Protein AF-A0A1A8DCH4-F1 (afdb_monomer_lite)

pLDDT: mean 85.59, std 8.82, range [60.84, 97.31]

Foldseek 3Di:
DDPVLVVVLVVQPVPDPDRDDCVVSVVVCVPPPCPVLVVLVVCLVVVVVVVVCCCVPPVVVVVVQVVVCVDVVVVNPHPNVVSCVSVD

Organism: Nothobranchius kadleci (NCBI:txid1051664)

Secondary structure (DSSP, 8-state):
--HHHHHHHHHHHTT-SS----HHHHHHHHHHS-HHHHHHHHTHHHHHHHHHHHHHH-HHHHHHHHHHHTSGGGTT--HHHHHHGGG-

InterPro domains:
  IPR000219 Dbl homology domain [PF00621] (3-88)
  IPR000219 Dbl homology domain [PS50010] (1-88)
  IPR035899 Dbl homology (DH) domain superfamily [G3DSA:1.20.900.10] (1-88)
  IPR035899 Dbl homology (DH) domain superfamily [SSF48065] (2-88)
  IPR047271 Ephexin-like [PTHR12845] (1-88)

Radius of gyration: 18.18 Å; chains: 1; bounding box: 43×28×39 Å

Structure (mmCIF, N/CA/C/O backbone):
data_AF-A0A1A8DCH4-F1
#
_entry.id   AF-A0A1A8DCH4-F1
#
loop_
_atom_site.group_PDB
_atom_site.id
_atom_site.type_symbol
_atom_site.label_atom_id
_atom_site.label_alt_id
_atom_site.label_comp_id
_atom_site.label_asym_id
_atom_site.label_entity_id
_atom_site.label_seq_id
_atom_site.pdbx_PDB_ins_code
_atom_site.Cartn_x
_atom_site.Cartn_y
_atom_site.Cartn_z
_atom_site.occupancy
_atom_site.B_iso_or_equiv
_atom_site.auth_seq_id
_atom_site.auth_comp_id
_atom_site.auth_asym_id
_atom_site.auth_atom_id
_atom_site.pdbx_PDB_model_num
ATOM 1 N N . VAL A 1 1 ? 4.620 -2.417 -4.178 1.00 60.84 1 VAL A N 1
ATOM 2 C CA . VAL A 1 1 ? 5.290 -2.326 -5.496 1.00 60.84 1 VAL A CA 1
ATOM 3 C C . VAL A 1 1 ? 4.302 -2.761 -6.571 1.00 60.84 1 VAL A C 1
ATOM 5 O O . VAL A 1 1 ? 3.561 -3.703 -6.325 1.00 60.84 1 VAL A O 1
ATOM 8 N N . SER A 1 2 ? 4.216 -2.048 -7.697 1.00 75.31 2 SER A N 1
ATOM 9 C CA . SER A 1 2 ? 3.274 -2.371 -8.782 1.00 75.31 2 SER A CA 1
ATOM 10 C C . SER A 1 2 ? 3.587 -3.746 -9.388 1.00 75.31 2 SER A C 1
ATOM 12 O O . SER A 1 2 ? 4.730 -3.992 -9.757 1.00 75.31 2 SER A O 1
ATOM 14 N N . GLU A 1 3 ? 2.584 -4.619 -9.529 1.00 80.81 3 GLU A N 1
ATOM 15 C CA . GLU A 1 3 ? 2.724 -5.940 -10.173 1.00 80.81 3 GLU A CA 1
ATOM 16 C C . GLU A 1 3 ? 3.308 -5.821 -11.586 1.00 80.81 3 GLU A C 1
ATOM 18 O O . GLU A 1 3 ? 4.198 -6.572 -11.968 1.00 80.81 3 GLU A O 1
ATOM 23 N N . ARG A 1 4 ? 2.875 -4.796 -12.328 1.00 81.69 4 ARG A N 1
ATOM 24 C CA . ARG A 1 4 ? 3.386 -4.496 -13.666 1.00 81.69 4 ARG A CA 1
ATOM 25 C C . ARG A 1 4 ? 4.877 -4.154 -13.660 1.00 81.69 4 ARG A C 1
ATOM 27 O O . ARG A 1 4 ? 5.600 -4.636 -14.517 1.00 81.69 4 ARG A O 1
ATOM 34 N N . PHE A 1 5 ? 5.336 -3.396 -12.663 1.00 82.31 5 PHE A N 1
ATOM 35 C CA . PHE A 1 5 ? 6.757 -3.065 -12.525 1.00 82.31 5 PHE A CA 1
ATOM 36 C C . PHE A 1 5 ? 7.598 -4.310 -12.249 1.00 82.31 5 PHE A C 1
ATOM 38 O O . P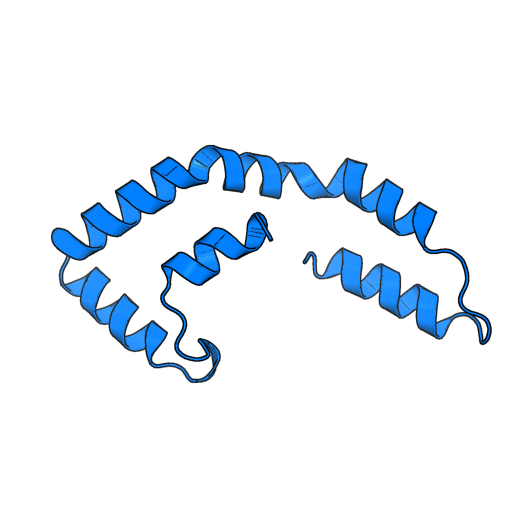HE A 1 5 ? 8.649 -4.489 -12.852 1.00 82.31 5 PHE A O 1
ATOM 45 N N . LEU A 1 6 ? 7.124 -5.180 -11.350 1.00 83.81 6 LEU A N 1
ATOM 46 C CA . LEU A 1 6 ? 7.812 -6.432 -11.029 1.00 83.81 6 LEU A CA 1
ATOM 47 C C . LEU A 1 6 ? 7.883 -7.355 -12.244 1.00 83.81 6 LEU A C 1
ATOM 49 O O . LEU A 1 6 ? 8.936 -7.928 -12.502 1.00 83.81 6 LEU A O 1
ATOM 53 N N . LYS A 1 7 ? 6.801 -7.433 -13.021 1.00 85.56 7 LYS A N 1
ATOM 54 C CA . LYS A 1 7 ? 6.766 -8.210 -14.257 1.00 85.56 7 LYS A CA 1
ATOM 55 C C . LYS A 1 7 ? 7.737 -7.674 -15.311 1.00 85.56 7 LYS A C 1
ATOM 57 O O . LYS A 1 7 ? 8.499 -8.452 -15.870 1.00 85.56 7 LYS A O 1
ATOM 62 N N . ASP A 1 8 ? 7.753 -6.360 -15.542 1.00 85.25 8 ASP A N 1
ATOM 63 C CA . ASP A 1 8 ? 8.666 -5.739 -16.513 1.00 85.25 8 ASP A CA 1
ATOM 64 C C . ASP A 1 8 ? 10.142 -5.957 -16.113 1.00 85.25 8 ASP A C 1
ATOM 66 O O . ASP A 1 8 ? 11.002 -6.154 -16.976 1.00 85.25 8 ASP A O 1
ATOM 70 N N . LEU A 1 9 ? 10.440 -5.977 -14.806 1.00 84.75 9 LEU A N 1
ATOM 71 C CA . LEU A 1 9 ? 11.757 -6.351 -14.287 1.00 84.75 9 LEU A CA 1
ATOM 72 C C . LEU A 1 9 ? 12.061 -7.841 -14.497 1.00 84.75 9 LEU A C 1
ATOM 74 O O . LEU A 1 9 ? 13.132 -8.158 -15.008 1.00 84.75 9 LEU A O 1
ATOM 78 N N . GLU A 1 10 ? 11.152 -8.752 -14.140 1.00 84.94 10 GLU A N 1
ATOM 79 C CA . GLU A 1 10 ? 11.335 -10.197 -14.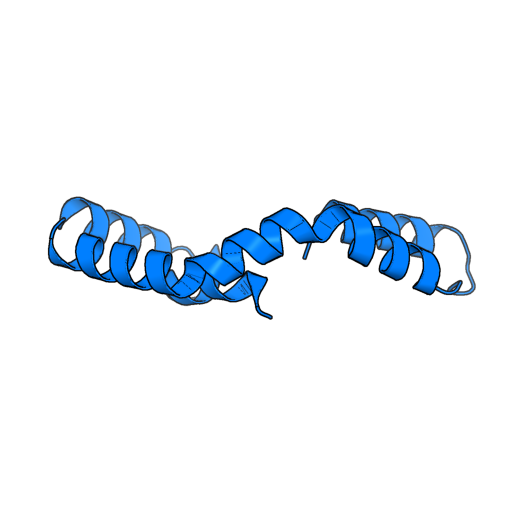347 1.00 84.94 10 GLU A CA 1
ATOM 80 C C . GLU A 1 10 ? 11.583 -10.532 -15.822 1.00 84.94 10 GLU A C 1
ATOM 82 O O . GLU A 1 10 ? 12.577 -11.185 -16.144 1.00 84.94 10 GLU A O 1
ATOM 87 N N . ASP A 1 11 ? 10.752 -10.016 -16.730 1.00 85.81 11 ASP A N 1
ATOM 88 C CA . ASP A 1 11 ? 10.880 -10.241 -18.174 1.00 85.81 11 ASP A CA 1
ATOM 89 C C . ASP A 1 11 ? 12.252 -9.776 -18.700 1.00 85.81 11 ASP A C 1
ATOM 91 O O . ASP A 1 11 ? 12.827 -10.393 -19.601 1.00 85.81 11 ASP A O 1
ATOM 95 N N . ARG A 1 12 ? 12.817 -8.708 -18.118 1.00 82.06 12 ARG A N 1
ATOM 96 C CA . ARG A 1 12 ? 14.152 -8.205 -18.464 1.00 82.06 12 ARG A CA 1
ATOM 97 C C . ARG A 1 12 ? 15.273 -9.088 -17.922 1.00 82.06 12 ARG A C 1
ATOM 99 O O . ARG A 1 12 ? 16.260 -9.295 -18.628 1.00 82.06 12 ARG A O 1
ATOM 106 N N . ILE A 1 13 ? 15.114 -9.618 -16.712 1.00 78.62 13 ILE A N 1
ATOM 107 C CA . ILE A 1 13 ? 16.078 -10.521 -16.067 1.00 78.62 13 ILE A CA 1
ATOM 108 C C . ILE A 1 13 ? 16.205 -11.832 -16.845 1.00 78.62 13 ILE A C 1
ATOM 110 O O . ILE A 1 13 ? 17.309 -12.340 -17.015 1.00 78.62 13 ILE A O 1
ATOM 114 N N . PHE A 1 14 ? 15.096 -12.373 -17.350 1.00 77.88 14 PHE A N 1
ATOM 115 C CA . PHE A 1 14 ? 15.099 -13.650 -18.071 1.00 77.88 14 PHE A CA 1
ATOM 116 C C . PHE A 1 14 ? 15.525 -13.545 -19.543 1.00 77.88 14 PHE A C 1
ATOM 118 O O . PHE A 1 14 ? 15.648 -14.571 -20.214 1.00 77.88 14 PHE A O 1
ATOM 125 N N . LYS A 1 15 ? 15.751 -12.332 -20.062 1.00 78.06 15 LYS A N 1
ATOM 126 C CA . LYS A 1 15 ? 16.055 -12.105 -21.480 1.00 78.06 15 LYS A CA 1
ATOM 127 C C . LYS A 1 15 ? 17.521 -12.343 -21.843 1.00 78.06 15 LYS A C 1
ATOM 129 O O . LYS A 1 15 ? 17.783 -12.861 -22.924 1.00 78.06 15 LYS A O 1
ATOM 134 N N . ASP A 1 16 ? 18.455 -11.983 -20.965 1.00 69.38 16 ASP A N 1
ATOM 135 C CA . ASP A 1 16 ? 19.895 -12.046 -21.234 1.00 69.38 16 ASP A CA 1
ATOM 136 C C . ASP A 1 16 ? 20.669 -12.613 -20.033 1.00 69.38 16 ASP A C 1
ATOM 138 O O . ASP A 1 16 ? 20.358 -12.334 -18.880 1.00 69.38 16 ASP A O 1
ATOM 142 N N . ILE A 1 17 ? 21.724 -13.393 -20.307 1.00 65.81 17 ILE A N 1
ATOM 143 C CA . ILE A 1 17 ? 22.615 -13.979 -19.279 1.00 65.81 17 ILE A CA 1
ATOM 144 C C . ILE A 1 17 ? 23.365 -12.882 -18.500 1.00 65.81 17 ILE A C 1
ATOM 146 O O . ILE A 1 17 ? 23.726 -13.063 -17.338 1.00 65.81 17 ILE A O 1
ATOM 150 N N . VAL A 1 18 ? 23.608 -11.741 -19.150 1.00 71.81 18 VAL A N 1
ATOM 151 C CA . VAL A 1 18 ? 24.212 -10.553 -18.546 1.00 71.81 18 VAL A CA 1
ATOM 152 C C . VAL A 1 18 ? 23.096 -9.577 -18.230 1.00 71.81 18 VAL A C 1
ATOM 154 O O . VAL A 1 18 ? 22.397 -9.154 -19.142 1.00 71.81 18 VAL A O 1
ATOM 157 N N . PHE A 1 19 ? 22.969 -9.209 -16.957 1.00 66.25 19 PHE A N 1
ATOM 158 C CA . PHE A 1 19 ? 21.944 -8.297 -16.457 1.00 66.25 19 PHE A CA 1
ATOM 159 C C . PHE A 1 19 ? 22.027 -6.941 -17.188 1.00 66.25 19 PHE A C 1
ATOM 161 O O . PHE A 1 19 ? 22.976 -6.186 -16.949 1.00 66.25 19 PHE A O 1
ATOM 168 N N . PRO A 1 20 ? 21.095 -6.619 -18.106 1.00 68.12 20 PRO A N 1
ATOM 169 C CA . PRO A 1 20 ? 21.098 -5.328 -18.774 1.00 68.12 20 PRO A CA 1
ATOM 170 C C . PRO A 1 20 ? 20.559 -4.252 -17.819 1.00 68.12 20 PRO A C 1
ATOM 172 O O . PRO A 1 20 ? 19.818 -4.555 -16.885 1.00 68.12 20 PRO A O 1
ATOM 175 N N . ASP A 1 21 ? 20.940 -2.993 -18.044 1.00 77.88 21 ASP A N 1
ATOM 176 C CA . ASP A 1 21 ? 20.460 -1.861 -17.241 1.00 77.88 21 ASP A CA 1
ATOM 177 C C . ASP A 1 21 ? 18.916 -1.810 -17.196 1.00 77.88 21 ASP A C 1
ATOM 179 O O . ASP A 1 21 ? 18.243 -2.135 -18.178 1.00 77.88 21 ASP A O 1
ATOM 183 N N . ILE A 1 22 ? 18.375 -1.407 -16.043 1.00 83.25 22 ILE A N 1
ATOM 184 C CA . ILE A 1 22 ? 16.940 -1.304 -15.732 1.00 83.25 22 ILE A CA 1
ATOM 185 C C . ILE A 1 22 ? 16.459 0.155 -15.631 1.00 83.25 22 ILE A C 1
ATOM 187 O O . ILE A 1 22 ? 15.295 0.405 -15.302 1.00 83.25 22 ILE A O 1
ATOM 191 N N . CYS A 1 23 ? 17.342 1.133 -15.873 1.00 83.56 23 CYS A N 1
ATOM 192 C CA . CYS A 1 23 ? 17.025 2.559 -15.760 1.00 83.56 23 CYS A CA 1
ATOM 193 C C . CYS A 1 23 ? 15.842 2.994 -16.642 1.00 83.56 23 CYS A C 1
ATOM 195 O O . CYS A 1 23 ? 15.063 3.853 -16.230 1.00 83.56 23 CYS A O 1
ATOM 197 N N . ASP A 1 24 ? 15.674 2.398 -17.825 1.00 85.44 24 ASP A N 1
ATOM 198 C CA . ASP A 1 24 ? 14.557 2.664 -18.741 1.00 85.44 24 ASP A CA 1
ATOM 199 C C . ASP A 1 24 ? 13.204 2.237 -18.148 1.00 85.44 24 ASP A C 1
ATOM 201 O O . ASP A 1 24 ? 12.249 3.019 -18.154 1.00 85.44 24 ASP A O 1
ATOM 205 N N . ILE A 1 25 ? 13.143 1.036 -17.566 1.00 84.31 25 ILE A N 1
ATOM 206 C CA . ILE A 1 25 ? 11.950 0.490 -16.905 1.00 84.31 25 ILE A CA 1
ATOM 207 C C . ILE A 1 25 ? 11.580 1.359 -15.701 1.00 84.31 25 ILE A C 1
ATOM 209 O O . ILE A 1 25 ? 10.419 1.748 -15.551 1.00 84.31 25 ILE A O 1
ATOM 213 N N . ILE A 1 26 ? 12.567 1.720 -14.871 1.00 82.50 26 ILE A N 1
ATOM 214 C CA . ILE A 1 26 ? 12.362 2.601 -13.712 1.00 82.50 26 ILE A CA 1
ATOM 215 C C . ILE A 1 26 ? 11.833 3.966 -14.163 1.00 82.50 26 ILE A C 1
ATOM 217 O O . ILE A 1 26 ? 10.840 4.448 -13.614 1.00 82.50 26 ILE A O 1
ATOM 221 N N . HIS A 1 27 ? 12.458 4.579 -15.172 1.00 84.06 27 HIS A N 1
ATOM 222 C CA . HIS A 1 27 ? 12.065 5.893 -15.679 1.00 84.06 27 HIS A CA 1
ATOM 223 C C . HIS A 1 27 ? 10.631 5.893 -16.219 1.00 84.06 27 HIS A C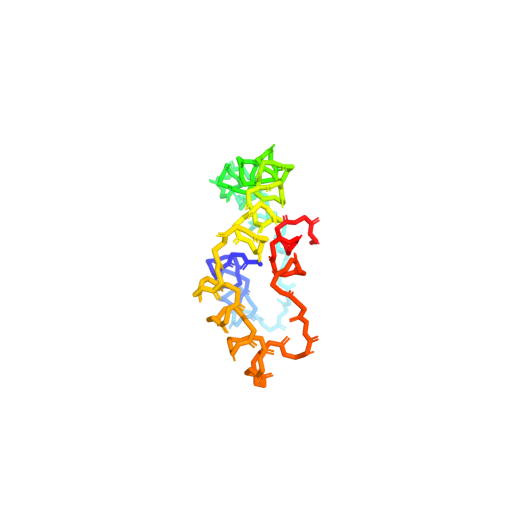 1
ATOM 225 O O . HIS A 1 27 ? 9.829 6.760 -15.858 1.00 84.06 27 HIS A O 1
ATOM 231 N N . TYR A 1 28 ? 10.278 4.887 -17.022 1.00 84.94 28 TYR A N 1
ATOM 232 C CA . TYR A 1 28 ? 8.929 4.735 -17.559 1.00 84.94 28 TYR A CA 1
ATOM 233 C C . TYR A 1 28 ? 7.887 4.586 -16.443 1.00 84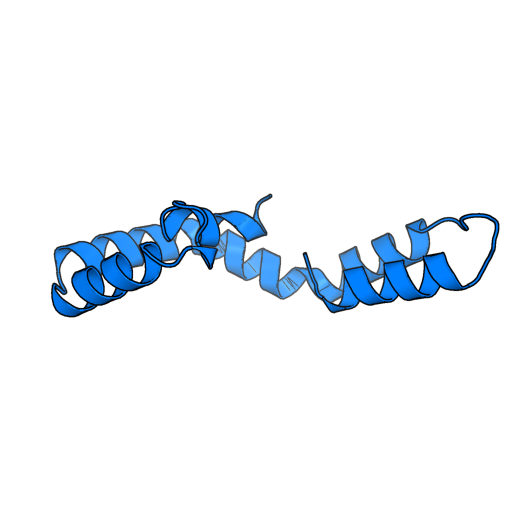.94 28 TYR A C 1
ATOM 235 O O . TYR A 1 28 ? 6.871 5.291 -16.437 1.00 84.94 28 TYR A O 1
ATOM 243 N N . HIS A 1 29 ? 8.154 3.716 -15.463 1.00 81.12 29 HIS A N 1
ATOM 244 C CA . HIS A 1 29 ? 7.236 3.482 -14.352 1.00 81.12 29 HIS A CA 1
ATOM 245 C C . HIS A 1 29 ? 7.065 4.712 -13.454 1.00 81.12 29 HIS A C 1
ATOM 247 O O . HIS A 1 29 ? 5.935 5.011 -13.057 1.00 81.12 29 HIS A O 1
ATOM 253 N N . ALA A 1 30 ? 8.153 5.438 -13.178 1.00 76.94 30 ALA A N 1
ATOM 254 C CA . ALA A 1 30 ? 8.142 6.668 -12.390 1.00 76.94 30 ALA A CA 1
ATOM 255 C C . ALA A 1 30 ? 7.236 7.746 -13.004 1.00 76.94 30 ALA A C 1
ATOM 257 O O . ALA A 1 30 ? 6.522 8.440 -12.283 1.00 76.94 30 ALA A O 1
ATOM 258 N N . GLN A 1 31 ? 7.228 7.862 -14.334 1.00 80.44 31 GLN A N 1
ATOM 259 C CA . GLN A 1 31 ? 6.445 8.882 -15.033 1.00 80.44 31 GLN A CA 1
ATOM 260 C C . GLN A 1 31 ? 4.962 8.527 -15.199 1.00 80.44 31 GLN A C 1
ATOM 262 O O . GLN A 1 31 ? 4.122 9.424 -15.159 1.00 80.44 31 GLN A O 1
ATOM 267 N N . HIS A 1 32 ? 4.618 7.247 -15.375 1.00 78.38 32 HIS A N 1
ATOM 268 C CA . HIS A 1 32 ? 3.273 6.862 -15.832 1.00 78.38 32 HIS A CA 1
ATOM 269 C C . HIS A 1 32 ? 2.399 6.199 -14.761 1.00 78.38 32 HIS A C 1
ATOM 271 O O . HIS A 1 32 ? 1.176 6.284 -14.837 1.00 78.38 32 HIS A O 1
ATOM 277 N N . ASN A 1 33 ? 2.993 5.554 -13.751 1.00 71.25 33 ASN A N 1
ATOM 278 C CA . ASN A 1 33 ? 2.260 4.648 -12.854 1.00 71.25 33 ASN A CA 1
ATOM 279 C C . ASN A 1 33 ? 2.197 5.123 -11.389 1.00 71.25 33 ASN A C 1
ATOM 281 O O . ASN A 1 33 ? 1.671 4.415 -10.531 1.00 71.25 33 ASN A O 1
ATOM 285 N N . PHE A 1 34 ? 2.696 6.327 -11.096 1.00 75.25 34 PHE A N 1
ATOM 286 C CA . PHE A 1 34 ? 2.663 6.945 -9.764 1.00 75.25 34 PHE A CA 1
ATOM 287 C C . PHE A 1 34 ? 1.417 7.771 -9.375 1.00 75.25 34 PHE A C 1
ATOM 289 O O . PHE A 1 34 ? 1.245 7.968 -8.170 1.00 75.25 34 PHE A O 1
ATOM 296 N N . PRO A 1 35 ? 0.517 8.245 -10.269 1.00 77.88 35 PRO A N 1
ATOM 297 C CA . PRO A 1 35 ? -0.583 9.131 -9.857 1.00 77.88 35 PRO A CA 1
ATOM 298 C C . PRO A 1 35 ? -1.477 8.570 -8.740 1.00 77.88 35 PRO A C 1
ATOM 300 O O . PRO A 1 35 ? -1.779 9.272 -7.778 1.00 77.88 35 PRO A O 1
ATOM 303 N N . ALA A 1 36 ? -1.821 7.279 -8.804 1.00 78.81 36 ALA A N 1
ATOM 304 C CA . ALA A 1 36 ? -2.626 6.627 -7.769 1.00 78.81 36 ALA A CA 1
ATOM 305 C C . ALA A 1 36 ? -1.907 6.569 -6.409 1.00 78.81 36 ALA A C 1
ATOM 307 O O . ALA A 1 36 ? -2.537 6.758 -5.371 1.00 78.81 36 ALA A O 1
ATOM 308 N N . TYR A 1 37 ? -0.585 6.360 -6.409 1.00 80.25 37 TYR A N 1
ATOM 309 C CA . TYR A 1 37 ? 0.237 6.406 -5.197 1.00 80.25 37 TYR A CA 1
ATOM 310 C C . TYR A 1 37 ? 0.272 7.818 -4.604 1.00 80.25 37 TYR A C 1
ATOM 312 O O . TYR A 1 37 ? 0.129 7.974 -3.393 1.00 80.25 37 TYR A O 1
ATOM 320 N N . ILE A 1 38 ? 0.388 8.849 -5.448 1.00 82.62 38 ILE A N 1
ATOM 321 C CA . ILE A 1 38 ? 0.388 10.254 -5.015 1.00 82.62 38 ILE A CA 1
ATOM 322 C C . ILE A 1 38 ? -0.927 10.601 -4.316 1.00 82.62 38 ILE A C 1
ATOM 324 O O . ILE A 1 38 ? -0.909 11.144 -3.211 1.00 82.62 38 ILE A O 1
ATOM 328 N N . ASP A 1 39 ? -2.066 10.281 -4.929 1.00 86.12 39 ASP A N 1
ATOM 329 C CA . ASP A 1 39 ? -3.372 10.588 -4.341 1.00 86.12 39 ASP A CA 1
ATOM 330 C C . ASP A 1 39 ? -3.646 9.758 -3.086 1.00 86.12 39 ASP A C 1
ATOM 332 O O . ASP A 1 39 ? -4.216 10.263 -2.115 1.00 86.12 39 ASP A O 1
ATOM 336 N N . TYR A 1 40 ? -3.199 8.504 -3.065 1.00 87.62 40 TYR A N 1
ATOM 337 C CA . TYR A 1 40 ? -3.286 7.664 -1.880 1.00 87.62 40 TYR A CA 1
ATOM 338 C C . TYR A 1 40 ? -2.502 8.272 -0.705 1.00 87.62 40 TYR A C 1
ATOM 340 O O . TYR A 1 40 ? -3.072 8.477 0.370 1.00 87.62 40 TYR A O 1
ATOM 348 N N . VAL A 1 41 ? -1.231 8.631 -0.920 1.00 87.38 41 VAL A N 1
ATOM 349 C CA . VAL A 1 41 ? -0.361 9.239 0.103 1.00 87.38 41 VAL A CA 1
ATOM 350 C C . VAL A 1 41 ? -0.895 10.605 0.535 1.00 87.38 41 VAL A C 1
ATOM 352 O O . VAL A 1 41 ? -0.953 10.894 1.730 1.00 87.38 41 VAL A O 1
ATOM 355 N N . ARG A 1 42 ? -1.386 11.429 -0.401 1.00 89.75 42 ARG A N 1
ATOM 356 C CA . ARG A 1 42 ? -2.011 12.726 -0.087 1.00 89.75 42 ARG A CA 1
ATOM 357 C C . ARG A 1 42 ? -3.174 12.578 0.898 1.00 89.75 42 ARG A C 1
ATOM 359 O O . ARG A 1 42 ? -3.352 13.421 1.774 1.00 89.75 42 ARG A O 1
ATOM 366 N N . ASN A 1 43 ? -3.951 11.504 0.773 1.00 91.56 43 ASN A N 1
ATOM 367 C CA . ASN A 1 43 ? -5.121 11.245 1.608 1.00 91.56 43 ASN A CA 1
ATOM 368 C C . ASN A 1 43 ? -4.816 10.449 2.890 1.00 91.56 43 ASN A C 1
ATOM 370 O O . ASN A 1 43 ? -5.742 10.138 3.638 1.00 91.56 43 ASN A O 1
ATOM 374 N N . GLN A 1 44 ? -3.554 10.130 3.189 1.00 89.19 44 GLN A N 1
ATOM 375 C CA . GLN A 1 44 ? -3.171 9.260 4.310 1.00 89.19 44 GLN A CA 1
ATOM 376 C C . GLN A 1 44 ? -3.742 9.720 5.662 1.00 89.19 44 GLN A C 1
ATOM 378 O O . GLN A 1 44 ? -4.330 8.923 6.391 1.00 89.19 44 GLN A O 1
ATOM 383 N N . ILE A 1 45 ? -3.652 11.019 5.973 1.00 91.19 45 ILE A N 1
ATOM 384 C CA . ILE A 1 45 ? -4.183 11.578 7.231 1.00 91.19 45 ILE A CA 1
ATOM 385 C C . ILE A 1 45 ? -5.701 11.365 7.328 1.00 91.19 45 ILE A C 1
ATOM 387 O O . ILE A 1 45 ? -6.239 11.093 8.403 1.00 91.19 45 ILE A O 1
ATOM 391 N N . TYR A 1 46 ? -6.414 11.493 6.207 1.00 93.69 46 TYR A N 1
ATOM 392 C CA . TYR A 1 46 ? -7.855 11.261 6.161 1.00 93.69 46 TYR A CA 1
ATOM 393 C C . TYR A 1 46 ? -8.192 9.779 6.369 1.00 93.69 46 TYR A C 1
ATOM 395 O O . TYR A 1 46 ? -9.111 9.463 7.129 1.00 93.69 46 TYR A O 1
ATOM 403 N N . GLN A 1 47 ? -7.424 8.875 5.756 1.00 92.69 47 GLN A N 1
ATOM 404 C CA . GLN A 1 47 ? -7.583 7.430 5.929 1.00 92.69 47 GLN A CA 1
ATOM 405 C C . GLN A 1 47 ? -7.378 7.016 7.395 1.00 92.69 47 GLN A C 1
ATOM 407 O O . GLN A 1 47 ? -8.214 6.306 7.956 1.00 92.69 47 GLN A O 1
ATOM 412 N N . GLU A 1 48 ? -6.334 7.526 8.054 1.00 91.88 48 GLU A N 1
ATOM 413 C CA . GLU A 1 48 ? -6.030 7.226 9.459 1.00 91.88 48 GLU A CA 1
ATOM 414 C C . GLU A 1 48 ? -7.123 7.730 10.417 1.00 91.88 48 GLU A C 1
ATOM 416 O O . GLU A 1 48 ? -7.583 6.996 11.304 1.00 91.88 48 GLU A O 1
ATOM 421 N N . LYS A 1 49 ? -7.598 8.967 10.210 1.00 95.06 49 LYS A N 1
ATOM 422 C CA . LYS A 1 49 ? -8.707 9.543 10.988 1.00 95.06 49 LYS A CA 1
ATOM 423 C C . LYS A 1 49 ? -9.992 8.740 10.810 1.00 95.06 49 LYS A C 1
ATOM 425 O O . LYS A 1 49 ? -10.665 8.433 11.796 1.00 95.06 49 LYS A O 1
ATOM 430 N N . THR A 1 50 ? -10.311 8.377 9.570 1.00 95.38 50 THR A N 1
ATOM 431 C CA . THR A 1 50 ? -11.504 7.590 9.237 1.00 95.38 50 THR A CA 1
ATOM 432 C C . THR A 1 50 ? -11.443 6.209 9.879 1.00 95.38 50 THR A C 1
ATOM 434 O O . THR A 1 50 ? -12.388 5.814 10.559 1.00 95.38 50 THR A O 1
ATOM 437 N N . PHE A 1 51 ? -10.311 5.508 9.763 1.00 94.69 51 PHE A N 1
ATOM 438 C CA . PHE A 1 51 ? -10.108 4.209 10.404 1.00 94.69 51 PHE A CA 1
ATOM 439 C C . PHE A 1 51 ? -10.257 4.287 11.927 1.00 94.69 51 PHE A C 1
ATOM 441 O O . PHE A 1 51 ? -10.982 3.490 12.524 1.00 94.69 51 PHE A O 1
ATOM 448 N N . THR A 1 52 ? -9.620 5.276 12.561 1.00 94.31 52 THR A N 1
ATOM 449 C CA . THR A 1 52 ? -9.697 5.472 14.016 1.00 94.31 52 THR A CA 1
ATOM 450 C C . THR A 1 52 ? -11.128 5.750 14.471 1.00 94.31 52 THR A C 1
ATOM 452 O O . THR A 1 52 ? -11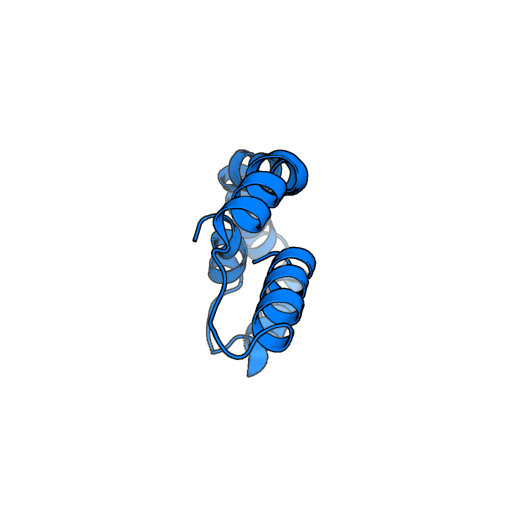.567 5.216 15.491 1.00 94.31 52 THR A O 1
ATOM 455 N N . SER A 1 53 ? -11.869 6.560 13.712 1.00 96.75 53 SER A N 1
ATOM 456 C CA . SER A 1 53 ? -13.277 6.852 13.982 1.00 96.75 53 SER A CA 1
ATOM 457 C C . SER A 1 53 ? -14.148 5.600 13.849 1.00 96.75 53 SER A C 1
ATOM 459 O O . SER A 1 53 ? -14.874 5.257 14.783 1.00 96.75 53 SER A O 1
ATO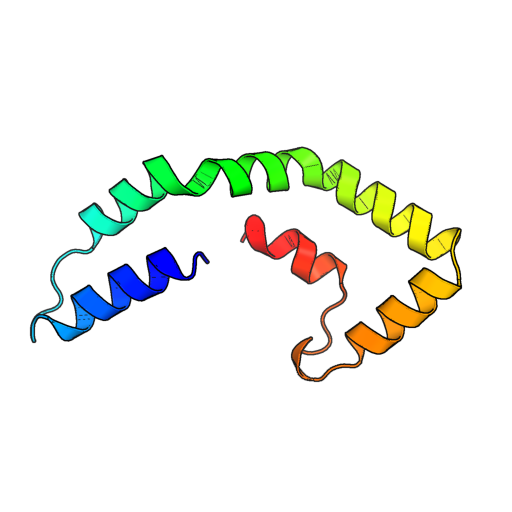M 461 N N . LEU A 1 54 ? -14.027 4.860 12.742 1.00 96.44 54 LEU A N 1
ATOM 462 C CA . LEU A 1 54 ? -14.805 3.641 12.495 1.00 96.44 54 LEU A CA 1
ATOM 463 C C . LEU A 1 54 ? -14.515 2.556 13.531 1.00 96.44 54 LEU A C 1
ATOM 465 O O . LEU A 1 54 ? -15.442 1.934 14.038 1.00 96.44 54 LEU A O 1
ATOM 469 N N . LYS A 1 55 ? -13.250 2.378 13.920 1.00 94.62 55 LYS A N 1
ATOM 470 C CA . LYS A 1 55 ? -12.868 1.409 14.954 1.00 94.62 55 LYS A CA 1
ATOM 471 C C . LYS A 1 55 ? -13.487 1.728 16.322 1.00 94.62 55 LYS A C 1
ATOM 473 O O . LYS A 1 55 ? -13.751 0.810 17.090 1.00 94.62 55 LYS A O 1
ATOM 478 N N . LYS A 1 56 ? -13.718 3.009 16.632 1.00 95.44 56 LYS A N 1
ATOM 479 C CA . LYS A 1 56 ? -14.348 3.448 17.891 1.00 95.44 56 LYS A CA 1
ATOM 480 C C . LYS A 1 56 ? -15.874 3.417 17.844 1.00 95.44 56 LYS A C 1
ATOM 482 O O . LYS A 1 56 ? -16.503 3.092 18.842 1.00 95.44 56 LYS A O 1
ATOM 487 N N . THR A 1 57 ? -16.456 3.808 16.715 1.00 97.31 57 THR A N 1
ATOM 488 C CA . THR A 1 57 ? -17.903 4.051 16.586 1.00 97.31 57 THR A CA 1
ATOM 489 C C . THR A 1 57 ? -18.673 2.854 16.041 1.00 97.31 57 THR A C 1
ATOM 491 O O . THR A 1 57 ? -19.875 2.757 16.269 1.00 97.31 57 THR A O 1
ATOM 494 N N . ASN A 1 58 ? -18.002 1.929 15.349 1.00 97.00 58 ASN A N 1
ATOM 495 C CA . ASN A 1 58 ? -18.621 0.766 14.732 1.00 97.00 58 ASN A CA 1
ATOM 496 C C . ASN A 1 58 ? -17.995 -0.540 15.271 1.00 97.00 58 ASN A C 1
ATOM 498 O O . ASN A 1 58 ? -16.923 -0.955 14.817 1.00 97.00 58 ASN A O 1
ATOM 502 N N . PRO A 1 59 ? -18.660 -1.228 16.219 1.00 95.44 59 PRO A N 1
ATOM 503 C CA . PRO A 1 59 ? -18.133 -2.454 16.816 1.00 95.44 59 PRO A CA 1
ATOM 504 C C . PRO A 1 59 ? -18.069 -3.621 15.823 1.00 95.44 59 PRO A C 1
ATOM 506 O O . PRO A 1 59 ? -17.156 -4.440 15.907 1.00 95.44 59 PRO A O 1
ATOM 509 N N . GLN A 1 60 ? -18.983 -3.685 14.847 1.00 96.94 60 GLN A N 1
ATOM 510 C CA . GLN A 1 60 ? -18.951 -4.711 13.802 1.00 96.94 60 GLN A CA 1
ATOM 511 C C . GLN A 1 60 ? -17.716 -4.539 12.911 1.00 96.94 60 GLN A C 1
ATOM 513 O O . GLN A 1 60 ? -17.012 -5.508 12.634 1.00 96.94 60 GLN A O 1
ATOM 518 N N . PHE A 1 61 ? -17.405 -3.299 12.521 1.00 96.31 61 PHE A N 1
ATOM 519 C CA . PHE A 1 61 ? -16.180 -2.982 11.788 1.00 96.31 61 PHE A CA 1
ATOM 520 C C . PHE A 1 61 ? -14.932 -3.379 12.589 1.00 96.31 61 PHE A C 1
ATOM 522 O O . PHE A 1 61 ? -14.051 -4.059 12.066 1.00 96.31 61 PHE A O 1
ATOM 529 N N . ALA A 1 62 ? -14.871 -3.011 13.873 1.00 95.06 62 ALA A N 1
ATOM 530 C CA . ALA A 1 62 ? -13.742 -3.345 14.740 1.00 95.06 62 ALA A CA 1
ATOM 531 C C . ALA A 1 62 ? -13.537 -4.863 14.897 1.00 95.06 62 ALA A C 1
ATOM 533 O O . ALA A 1 62 ? -12.395 -5.330 14.896 1.00 95.06 62 ALA A O 1
ATOM 534 N N . MET A 1 63 ? -14.627 -5.632 14.988 1.00 96.25 63 MET A N 1
ATOM 535 C CA . MET A 1 63 ? -14.591 -7.093 15.077 1.00 96.25 63 MET A CA 1
ATOM 536 C C . MET A 1 63 ? -14.038 -7.719 13.794 1.00 96.25 63 MET A C 1
ATOM 538 O O . MET A 1 63 ? -13.106 -8.518 13.858 1.00 96.25 63 MET A O 1
ATOM 542 N N . VAL A 1 64 ? -14.554 -7.313 12.629 1.00 96.00 64 VAL A N 1
ATOM 543 C CA . VAL A 1 64 ? -14.091 -7.828 11.330 1.00 96.00 64 VAL A CA 1
ATOM 544 C C . VAL A 1 64 ? -12.615 -7.503 11.106 1.00 96.00 64 VAL A C 1
ATOM 546 O O . VAL A 1 64 ? -11.855 -8.378 10.702 1.00 96.00 64 VAL A O 1
ATOM 549 N N . ILE A 1 65 ? -12.182 -6.278 11.418 1.00 94.50 65 ILE A N 1
ATOM 550 C CA . ILE A 1 65 ? -10.769 -5.889 11.307 1.00 94.50 65 ILE A CA 1
ATOM 551 C C . ILE A 1 65 ? -9.883 -6.738 12.222 1.00 94.50 65 ILE A C 1
ATOM 553 O O . ILE A 1 65 ? -8.827 -7.192 11.788 1.00 94.50 65 ILE A O 1
ATOM 557 N N . SER A 1 66 ? -10.309 -6.982 13.463 1.00 92.75 66 SER A N 1
ATOM 558 C CA . SER A 1 66 ? -9.548 -7.820 14.399 1.00 92.75 66 SER A CA 1
ATOM 559 C C . SER A 1 66 ? -9.391 -9.245 13.867 1.00 92.75 66 SER A C 1
ATOM 561 O O . SER A 1 66 ? -8.271 -9.738 13.799 1.00 92.75 66 SER A O 1
ATOM 563 N N . HIS A 1 67 ? -10.478 -9.847 13.377 1.00 94.31 67 HIS A N 1
ATOM 564 C CA . HIS A 1 67 ? -10.449 -11.181 12.776 1.00 94.31 67 HIS A CA 1
ATOM 565 C C . HIS A 1 67 ? -9.557 -11.245 11.524 1.00 94.31 67 HIS A C 1
ATOM 567 O O . HIS A 1 67 ? -8.781 -12.180 11.354 1.00 94.31 67 HIS A O 1
ATOM 573 N N . LEU A 1 68 ? -9.614 -10.240 10.642 1.00 93.69 68 LEU A N 1
ATOM 574 C CA . LEU A 1 68 ? -8.743 -10.193 9.461 1.00 93.69 68 LEU A CA 1
ATOM 575 C C . LEU A 1 68 ? -7.259 -10.123 9.846 1.00 93.69 68 LEU A C 1
ATOM 577 O O . LEU A 1 68 ? -6.436 -10.785 9.218 1.00 93.69 68 LEU A O 1
ATOM 581 N N . GLN A 1 69 ? -6.922 -9.365 10.893 1.00 93.19 69 GLN A N 1
ATOM 582 C CA . GLN A 1 69 ? -5.548 -9.222 11.381 1.00 93.19 69 GLN A CA 1
ATOM 583 C C . GLN A 1 69 ? -4.969 -10.500 12.017 1.00 93.19 69 GLN A C 1
ATOM 585 O O . GLN A 1 69 ? -3.749 -10.602 12.150 1.00 93.19 69 GLN A O 1
ATOM 590 N N . GLU A 1 70 ? -5.804 -11.468 12.403 1.00 92.56 70 GLU A N 1
ATOM 591 C CA . GLU A 1 70 ? -5.358 -12.778 12.907 1.00 92.56 70 GLU A CA 1
ATOM 592 C C . GLU A 1 70 ? -4.826 -13.688 11.791 1.00 92.56 70 GLU A C 1
ATOM 594 O O . GLU A 1 70 ? -4.125 -14.665 12.066 1.00 92.56 70 GLU A O 1
ATOM 599 N N . SER A 1 71 ? -5.117 -13.361 10.527 1.00 94.12 71 SER A N 1
ATOM 600 C CA . SER A 1 71 ? -4.625 -14.118 9.380 1.00 94.12 71 SER A CA 1
ATOM 601 C C . SER A 1 71 ? -3.092 -14.206 9.389 1.00 94.12 71 SER A C 1
ATOM 603 O O . SER A 1 71 ? -2.412 -13.183 9.528 1.00 94.12 71 SER A O 1
ATOM 605 N N . PRO A 1 72 ? -2.503 -15.394 9.146 1.00 92.12 72 PRO A N 1
ATOM 606 C CA . PRO A 1 72 ? -1.051 -15.537 9.047 1.00 92.12 72 PRO A CA 1
ATOM 607 C C . PRO A 1 72 ? -0.459 -14.703 7.901 1.00 92.12 72 PRO A C 1
ATOM 609 O O . PRO A 1 72 ? 0.697 -14.292 7.977 1.00 92.12 72 PRO A O 1
ATOM 612 N N . GLN A 1 73 ? -1.260 -14.385 6.876 1.00 91.88 73 GLN A N 1
ATOM 613 C CA . GLN A 1 73 ? -0.864 -13.511 5.767 1.00 91.88 73 GLN A CA 1
ATOM 614 C C . GLN A 1 73 ? -0.571 -12.082 6.232 1.00 91.88 73 GLN A C 1
ATOM 616 O O . GLN A 1 73 ? 0.252 -11.397 5.631 1.00 91.88 73 GLN A O 1
ATOM 621 N N . CYS A 1 74 ? -1.204 -11.640 7.322 1.00 88.69 74 CYS A N 1
ATOM 622 C CA . CYS A 1 74 ? -0.959 -10.324 7.893 1.00 88.69 74 CYS A CA 1
ATOM 623 C C . CYS A 1 74 ? 0.364 -10.253 8.666 1.00 88.69 74 CYS A C 1
ATOM 625 O O . CYS A 1 74 ? 0.751 -9.168 9.082 1.00 88.69 74 CYS A O 1
ATOM 627 N N . GLN A 1 75 ? 1.058 -11.377 8.890 1.00 88.88 75 GLN A N 1
ATOM 628 C CA . GLN A 1 75 ? 2.355 -11.419 9.581 1.00 88.88 75 GLN A CA 1
ATOM 629 C C . GLN A 1 75 ? 2.355 -10.677 10.934 1.00 88.88 75 GLN A C 1
ATOM 631 O O . GLN A 1 75 ? 3.357 -10.093 11.340 1.00 88.88 75 GLN A O 1
ATOM 636 N N . ARG A 1 76 ? 1.216 -10.703 11.646 1.00 86.88 76 ARG A N 1
ATOM 637 C CA . ARG A 1 76 ? 0.970 -9.978 12.913 1.00 86.88 76 ARG A CA 1
ATOM 638 C C . ARG A 1 76 ? 1.058 -8.448 12.808 1.00 86.88 76 ARG A C 1
ATOM 640 O O . ARG A 1 76 ? 1.146 -7.770 13.832 1.00 86.88 76 ARG A O 1
ATOM 647 N N . LEU A 1 77 ? 1.009 -7.895 11.600 1.00 90.19 77 LEU A N 1
ATOM 648 C CA . LEU A 1 77 ? 0.960 -6.458 11.377 1.00 90.19 77 LEU A CA 1
ATOM 649 C C . LEU A 1 77 ? -0.477 -5.937 11.528 1.00 90.19 77 LEU A C 1
ATOM 651 O O . LEU A 1 77 ? -1.429 -6.574 11.067 1.00 90.19 77 LEU A O 1
ATOM 655 N N . PRO A 1 78 ? -0.670 -4.770 12.164 1.00 91.38 78 PRO A N 1
ATOM 656 C CA . PRO A 1 78 ? -1.974 -4.134 12.225 1.00 91.38 78 PRO A CA 1
ATOM 657 C C . PRO A 1 78 ? -2.393 -3.573 10.864 1.00 91.38 78 PRO A C 1
ATOM 659 O O . PRO A 1 78 ? -1.550 -3.224 10.041 1.00 91.38 78 PRO A O 1
ATOM 662 N N . PHE A 1 79 ? -3.703 -3.388 10.656 1.00 90.38 79 PHE A N 1
ATOM 663 C CA . PHE A 1 79 ? -4.238 -2.842 9.400 1.00 90.38 79 PHE A CA 1
ATOM 664 C C . PHE A 1 79 ? -3.569 -1.517 8.980 1.00 90.38 79 PHE A C 1
ATOM 666 O O . PHE A 1 79 ? -3.263 -1.317 7.808 1.00 90.38 79 PHE A O 1
ATOM 673 N N . ILE A 1 80 ? -3.258 -0.645 9.948 1.00 89.38 80 ILE A N 1
ATOM 674 C CA . ILE A 1 80 ? -2.549 0.622 9.709 1.00 89.38 80 ILE A CA 1
ATOM 675 C C . ILE A 1 80 ? -1.191 0.415 9.027 1.00 89.38 80 ILE A C 1
ATOM 677 O O . ILE A 1 80 ? -0.843 1.200 8.154 1.00 89.38 80 ILE A O 1
ATOM 681 N N . SER A 1 81 ? -0.437 -0.637 9.358 1.00 89.62 81 SER A N 1
ATOM 682 C CA . SER A 1 81 ? 0.858 -0.903 8.716 1.00 89.62 81 SER A CA 1
ATOM 683 C C . SER A 1 81 ? 0.712 -1.126 7.212 1.00 89.62 81 SER A C 1
ATOM 685 O O . SER A 1 81 ? 1.545 -0.655 6.446 1.00 89.62 81 SER A O 1
ATOM 687 N N . PHE A 1 82 ? -0.377 -1.764 6.778 1.00 89.06 82 PHE A N 1
ATOM 688 C CA . PHE A 1 82 ? -0.671 -1.948 5.356 1.00 89.06 82 PHE A CA 1
ATOM 689 C C . PHE A 1 82 ? -1.084 -0.644 4.680 1.00 89.06 82 PHE A C 1
ATOM 691 O O . PHE A 1 82 ? -0.733 -0.425 3.522 1.00 89.06 82 PHE A O 1
ATOM 698 N N . LEU A 1 83 ? -1.763 0.250 5.409 1.00 87.00 83 LEU A N 1
ATOM 699 C CA . LEU A 1 83 ? -2.099 1.567 4.878 1.00 87.00 83 LEU A CA 1
ATOM 700 C C . LEU A 1 83 ? -0.859 2.432 4.612 1.00 87.00 83 LEU A C 1
ATOM 702 O O . LEU A 1 83 ? -0.940 3.348 3.801 1.00 87.00 83 LEU A O 1
ATOM 706 N N . LEU A 1 84 ? 0.267 2.144 5.268 1.00 84.38 84 LEU A N 1
ATOM 707 C CA . LEU A 1 84 ? 1.525 2.880 5.122 1.00 84.38 84 LEU A CA 1
ATOM 708 C C . LEU A 1 84 ? 2.436 2.336 4.012 1.00 84.38 84 LEU A C 1
ATOM 710 O O . LEU A 1 84 ? 3.354 3.042 3.604 1.00 84.38 84 LEU A O 1
ATOM 714 N N . LEU A 1 85 ? 2.186 1.123 3.501 1.00 80.62 85 LEU A N 1
ATOM 715 C CA . LEU A 1 85 ? 3.031 0.486 2.480 1.00 80.62 85 LEU A CA 1
ATOM 716 C C . LEU A 1 85 ? 3.277 1.356 1.238 1.00 80.62 85 LEU A C 1
ATOM 718 O O . LEU A 1 85 ? 4.382 1.309 0.715 1.00 80.62 85 LEU A O 1
ATOM 722 N N . PRO A 1 86 ? 2.320 2.168 0.749 1.00 75.12 86 PRO A N 1
ATOM 723 C CA . PRO A 1 86 ? 2.571 3.039 -0.400 1.00 75.12 86 PRO A CA 1
ATOM 724 C C . PRO A 1 86 ? 3.600 4.156 -0.180 1.00 75.12 86 PRO A C 1
ATOM 726 O O . PRO A 1 86 ? 3.983 4.803 -1.151 1.00 75.12 86 PRO A O 1
ATOM 729 N N . PHE A 1 87 ? 4.017 4.398 1.066 1.00 66.06 87 PHE A N 1
ATOM 730 C CA . PHE A 1 87 ? 5.059 5.364 1.422 1.00 66.06 87 PHE A CA 1
ATOM 731 C C . PHE A 1 87 ? 6.464 4.739 1.494 1.00 66.06 87 PHE A C 1
ATOM 733 O O . PHE A 1 87 ? 7.450 5.473 1.472 1.00 66.06 87 PHE A O 1
ATOM 740 N N . GLN A 1 88 ? 6.547 3.410 1.633 1.00 62.78 88 GLN A N 1
ATOM 741 C CA . GLN A 1 88 ? 7.792 2.644 1.770 1.00 62.78 88 GLN A CA 1
ATOM 742 C C . GLN A 1 88 ? 8.309 2.184 0.406 1.00 62.78 88 GLN A C 1
ATOM 744 O O . GLN A 1 88 ? 9.545 2.221 0.233 1.00 62.78 88 GLN A O 1
#

Sequence (88 aa):
VSERFLKDLEDRIFKDIVFPDICDIIHYHAQHNFPAYIDYVRNQIYQEKTFTSLKKTNPQFAMVISHLQESPQCQRLPFISFLLLPFQ